Protein 2AF0 (pdb70)

Solvent-accessible surface area: 8788 Å² total; per-residue (Å²): 167,92,86,24,112,130,47,94,162,135,92,74,68,79,16,48,26,92,55,0,84,118,6,58,150,34,5,81,90,0,20,88,25,96,70,0,36,60,8,0,90,51,20,2,132,74,66,172,34,25,38,19,0,32,0,31,48,27,1,61,85,1,96,87,16,102,34,109,79,100,18,25,63,57,0,138,112,8,32,52,39,15,2,71,79,94,11,112,74,76,10,85,27,70,140,115,12,40,47,106,5,48,123,70,14,87,84,13,86,52,37,12,3,63,102,2,12,79,112,0,43,47,63,1,68,116,68,3,19,51,96,0,37,135,17,163,94,7,99,71,25,18,86,128,111,230

GO terms:
  GO:0005634 nucleus (C, IDA)
  GO:0005737 cytoplasm (C, IDA)
  GO:0005886 plasma membrane (C, IDA)
  GO:0005737 cytoplasm (C, EXP)
  GO:0005739 mitochondrion (C, EXP)
  GO:0005886 plasma membrane (C, EXP)
  GO:0005096 GTPase activator activity (F, IMP)
  GO:0005515 protein binding (F, IPI)
  GO:0001965 G-protein alpha-subunit binding (F, IPI)
  GO:0005096 GTPase activator activity (F, TAS)
  GO:0005516 calmodulin binding (F, TAS)
  GO:0008277 regulation of G protein-coupled receptor signaling pathway (P, TAS)
  GO:0003924 GTPase activity (F, TAS)
  GO:0005886 plasma membrane (C, TAS)
  GO:0007186 G protein-coupled receptor signaling pathway (P, TAS)
  GO:0005829 cytosol (C, IDA)

Structure (mmCIF, N/CA/C/O backbone):
data_2AF0
#
_entry.id   2AF0
#
_cell.length_a   43.754
_cell.length_b   43.754
_cell.length_c   158.451
_cell.angle_alpha   90.00
_cell.angle_beta   90.00
_cell.angle_gamma   90.00
#
_symmetry.space_group_name_H-M   'P 43 21 2'
#
loop_
_entity.id
_entity.type
_entity.pdbx_description
1 polymer 'Regulator of G-protein signaling 2'
2 water water
#
loop_
_atom_site.group_PDB
_atom_site.id
_atom_site.type_symbol
_atom_site.label_atom_id
_atom_site.label_alt_id
_atom_site.label_comp_id
_atom_site.label_asym_id
_atom_site.label_entity_id
_atom_site.label_seq_id
_atom_site.pdbx_PDB_ins_code
_atom_site.Cartn_x
_atom_site.Cartn_y
_atom_site.Cartn_z
_atom_site.occupancy
_atom_site.B_iso_or_equiv
_atom_site.auth_seq_id
_atom_site.auth_comp_id
_atom_site.auth_asym_id
_atom_site.auth_atom_id
_atom_site.pdbx_PDB_model_num
ATOM 1 N N . ALA A 1 1 ? 14.700 10.483 14.289 1.00 74.75 58 ALA A N 1
ATOM 2 C CA . ALA A 1 1 ? 14.088 10.434 12.930 1.00 74.79 58 ALA A CA 1
ATOM 3 C C . ALA A 1 1 ? 12.718 11.145 12.901 1.00 74.64 58 ALA A C 1
ATOM 4 O O . ALA A 1 1 ? 12.403 11.922 13.807 1.00 74.75 58 ALA A O 1
ATOM 6 N N . ASP A 1 2 ? 11.920 10.883 11.861 1.00 74.27 59 ASP A N 1
ATOM 7 C CA . ASP A 1 2 ? 10.649 11.577 11.616 1.00 73.75 59 ASP A CA 1
ATOM 8 C C . ASP A 1 2 ? 9.471 10.662 11.978 1.00 72.99 59 ASP A C 1
ATOM 9 O O . ASP A 1 2 ? 9.382 9.539 11.486 1.00 72.76 59 ASP A O 1
ATOM 14 N N . LEU A 1 3 ? 8.598 11.134 12.869 1.00 72.15 60 LEU A N 1
ATOM 15 C CA . LEU A 1 3 ? 7.272 10.529 13.088 1.00 71.40 60 LEU A CA 1
ATOM 16 C C . LEU A 1 3 ? 6.167 11.430 12.508 1.00 70.59 60 LEU A C 1
ATOM 17 O O . LEU A 1 3 ? 5.068 11.529 13.075 1.00 70.82 60 LEU A O 1
ATOM 19 N N . GLY A 1 4 ? 6.472 12.092 11.387 1.00 69.34 61 GLY A N 1
ATOM 20 C CA . GLY A 1 4 ? 5.526 12.976 10.702 1.00 68.15 61 GLY A CA 1
ATOM 21 C C . GLY A 1 4 ? 4.540 12.158 9.888 1.00 66.90 61 GLY A C 1
ATOM 22 O O . GLY A 1 4 ? 4.846 11.035 9.479 1.00 66.72 61 GLY A O 1
ATOM 23 N N . THR A 1 5 ? 3.360 12.719 9.639 1.00 65.29 62 THR A N 1
ATOM 24 C CA . THR A 1 5 ? 2.281 11.949 9.033 1.00 63.97 62 THR A CA 1
ATOM 25 C C . THR A 1 5 ? 2.692 11.392 7.676 1.00 63.37 62 THR A C 1
ATOM 26 O O . THR A 1 5 ? 2.458 10.217 7.389 1.00 62.73 62 THR A O 1
ATOM 30 N N . GLU A 1 6 ? 3.338 12.235 6.872 1.00 62.89 63 GLU A N 1
ATOM 31 C CA . GLU A 1 6 ? 3.768 11.876 5.517 1.00 62.64 63 GLU A CA 1
ATOM 32 C C . GLU A 1 6 ? 4.685 10.651 5.548 1.00 61.99 63 GLU A C 1
ATOM 33 O O . GLU A 1 6 ? 4.433 9.656 4.873 1.00 61.42 63 GLU A O 1
ATOM 39 N N . ASN A 1 7 ? 5.738 10.738 6.356 1.00 61.61 64 ASN A N 1
ATOM 40 C CA . ASN A 1 7 ? 6.729 9.670 6.491 1.00 61.23 64 ASN A CA 1
ATOM 41 C C . ASN A 1 7 ? 6.132 8.391 7.035 1.00 60.69 64 ASN A C 1
ATOM 42 O O . ASN A 1 7 ? 6.448 7.319 6.550 1.00 60.46 64 ASN A O 1
ATOM 47 N N . LEU A 1 8 ? 5.276 8.491 8.047 1.00 60.37 65 LEU A N 1
ATOM 48 C CA . LEU A 1 8 ? 4.627 7.288 8.582 1.00 60.30 65 LEU A CA 1
ATOM 49 C C . LEU A 1 8 ? 3.785 6.589 7.515 1.00 59.73 65 LEU A C 1
ATOM 50 O O . LEU A 1 8 ? 3.889 5.382 7.346 1.00 59.24 65 LEU A O 1
ATOM 55 N N . TYR A 1 9 ?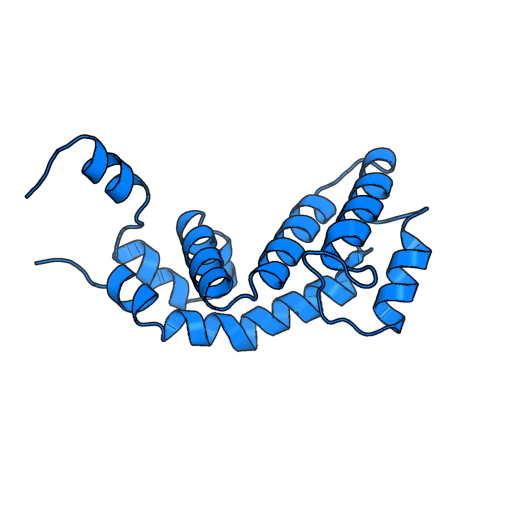 2.971 7.354 6.791 1.00 59.20 66 TYR A N 1
ATOM 56 C CA . TYR A 1 9 ? 2.220 6.809 5.663 1.00 59.27 66 TYR A CA 1
ATOM 57 C C . TYR A 1 9 ? 3.141 5.967 4.745 1.00 58.91 66 TYR A C 1
ATOM 58 O O . TYR A 1 9 ? 2.871 4.785 4.477 1.00 58.52 66 TYR A O 1
ATOM 67 N N . PHE A 1 10 ? 4.235 6.572 4.298 1.00 58.52 67 PHE A N 1
ATOM 68 C CA . PHE A 1 10 ? 5.179 5.886 3.418 1.00 58.69 67 PHE A CA 1
ATOM 69 C C . PHE A 1 10 ? 5.810 4.636 4.055 1.00 58.70 67 PHE A C 1
ATOM 70 O O . PHE A 1 10 ? 5.945 3.609 3.384 1.00 58.77 67 PHE A O 1
ATOM 78 N N . GLN A 1 11 ? 6.131 4.701 5.347 1.00 58.72 68 GLN A N 1
ATOM 79 C CA . GLN A 1 11 ? 6.658 3.545 6.080 1.00 58.80 68 GLN A CA 1
ATOM 80 C C . GLN A 1 11 ? 5.644 2.414 6.228 1.00 58.79 68 GLN A C 1
ATOM 81 O O . GLN A 1 11 ? 6.022 1.224 6.315 1.00 59.46 68 GLN A O 1
ATOM 87 N N . SER A 1 12 ? 4.365 2.786 6.257 1.00 58.19 69 SER A N 1
ATOM 88 C CA . SER A 1 12 ? 3.273 1.837 6.438 1.00 57.84 69 SER A CA 1
ATOM 89 C C . SER A 1 12 ? 3.096 0.954 5.222 1.00 57.88 69 SER A C 1
ATOM 90 O O . SER A 1 12 ? 2.476 -0.117 5.315 1.00 58.34 69 SER A O 1
ATOM 93 N N . MET A 1 13 ? 3.587 1.420 4.078 1.00 57.86 70 MET A N 1
ATOM 94 C CA . MET A 1 13 ? 3.499 0.656 2.838 1.00 57.89 70 MET A CA 1
ATOM 95 C C . MET A 1 13 ? 4.814 -0.050 2.490 1.00 57.80 70 MET A C 1
ATOM 96 O O . MET A 1 13 ? 4.879 -0.771 1.500 1.00 57.95 70 MET A O 1
ATOM 98 N N . LYS A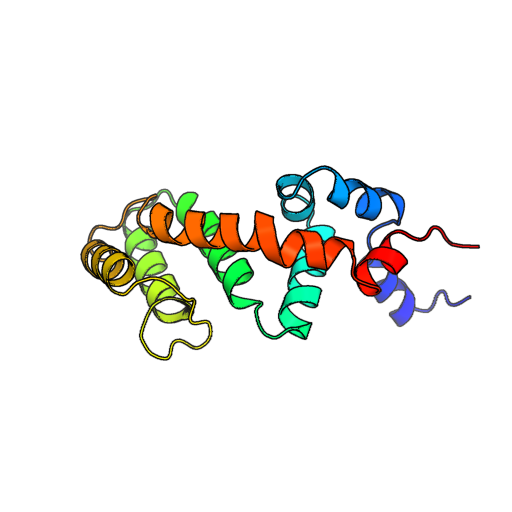 1 14 ? 5.851 0.137 3.300 1.00 57.48 71 LYS A N 1
ATOM 99 C CA . LYS A 1 14 ? 7.054 -0.660 3.136 1.00 57.33 71 LYS A CA 1
ATOM 100 C C . LYS A 1 14 ? 6.869 -1.996 3.859 1.00 56.64 71 LYS A C 1
ATOM 101 O O . LYS A 1 14 ? 6.365 -2.038 4.976 1.00 56.89 71 LYS A O 1
ATOM 105 N N . PRO A 1 15 ? 7.316 -3.095 3.234 1.00 55.88 72 PRO A N 1
ATOM 106 C CA . PRO A 1 15 ? 7.357 -4.369 3.945 1.00 54.84 72 PRO A CA 1
ATOM 107 C C . PRO A 1 15 ? 8.433 -4.276 5.005 1.00 54.06 72 PRO A C 1
ATOM 108 O O . PRO A 1 15 ? 9.256 -3.364 4.957 1.00 53.31 72 PRO A O 1
ATOM 112 N N . SER A 1 16 ? 8.425 -5.185 5.970 1.00 53.35 73 SER A N 1
ATOM 113 C CA . SER A 1 16 ? 9.588 -5.335 6.837 1.00 53.16 73 SER A CA 1
ATOM 114 C C . SER A 1 16 ? 10.739 -5.969 6.027 1.00 51.93 73 SER A C 1
ATOM 115 O O . SER A 1 16 ? 10.499 -6.681 5.073 1.00 51.05 73 SER A O 1
ATOM 118 N N . PRO A 1 17 ? 11.995 -5.687 6.391 1.00 51.43 74 PRO A N 1
ATOM 119 C CA . PRO A 1 17 ? 13.123 -6.421 5.802 1.00 51.19 74 PRO A CA 1
ATOM 120 C C . PRO A 1 17 ? 12.927 -7.931 5.796 1.00 50.92 74 PRO A C 1
ATOM 121 O O . PRO A 1 17 ? 13.227 -8.607 4.810 1.00 50.90 74 PRO A O 1
ATOM 125 N N . GLU A 1 18 ? 12.404 -8.426 6.912 1.00 50.88 75 GLU A N 1
ATOM 126 C CA . GLU A 1 18 ? 12.169 -9.853 7.149 1.00 50.45 75 GLU A CA 1
ATOM 127 C C . GLU A 1 18 ? 11.294 -10.458 6.089 1.00 50.38 75 GLU A C 1
ATOM 128 O O . GLU A 1 18 ? 11.668 -11.439 5.468 1.00 50.42 75 GLU A O 1
ATOM 134 N N . GLU A 1 19 ? 10.146 -9.832 5.838 1.00 50.62 76 GLU A N 1
ATOM 135 C CA . GLU A 1 19 ? 9.216 -10.352 4.844 1.00 50.31 76 GLU A CA 1
ATOM 136 C C . GLU A 1 19 ? 9.724 -10.229 3.410 1.00 49.84 76 GLU A C 1
ATOM 137 O O . GLU A 1 19 ? 9.613 -11.176 2.650 1.00 48.91 76 GLU A O 1
ATOM 143 N N . ALA A 1 20 ? 10.336 -9.096 3.059 1.00 50.21 77 ALA A N 1
ATOM 144 C CA . ALA A 1 20 ? 11.009 -8.966 1.758 1.00 50.48 77 ALA A CA 1
ATOM 145 C C . ALA A 1 20 ? 12.031 -10.078 1.499 1.00 51.45 77 ALA A C 1
ATOM 146 O O . ALA A 1 20 ? 12.029 -10.660 0.415 1.00 52.36 77 ALA A O 1
ATOM 148 N N . GLN A 1 21 ? 12.896 -10.389 2.472 1.00 51.71 78 GLN A N 1
ATOM 149 C CA . GLN A 1 21 ? 13.863 -11.509 2.293 1.00 51.93 78 GLN A CA 1
ATOM 150 C C . GLN A 1 21 ? 13.190 -12.819 1.832 1.00 52.10 78 GLN A C 1
ATOM 151 O O . GLN A 1 21 ? 13.720 -13.519 0.975 1.00 52.30 78 GLN A O 1
ATOM 157 N N . LEU A 1 22 ? 12.005 -13.111 2.350 1.00 51.83 79 LEU A N 1
ATOM 158 C CA . LEU A 1 22 ? 11.302 -14.351 2.016 1.00 51.95 79 LEU A CA 1
ATOM 159 C C . LEU A 1 22 ? 10.872 -14.489 0.528 1.00 52.30 79 LEU A C 1
ATOM 160 O O . LEU A 1 22 ? 10.598 -15.597 0.038 1.00 51.81 79 LEU A O 1
ATOM 165 N N . TRP A 1 23 ? 10.822 -13.365 -0.188 1.00 52.62 80 TRP A N 1
ATOM 166 C CA . TRP A 1 23 ? 10.404 -13.350 -1.582 1.00 52.38 80 TRP A CA 1
ATOM 167 C C . TRP A 1 23 ? 11.406 -14.045 -2.509 1.00 53.13 80 TRP A C 1
ATOM 168 O O . TRP A 1 23 ? 11.100 -14.314 -3.671 1.00 52.90 80 TRP A O 1
ATOM 179 N N . SER A 1 24 ? 12.603 -14.309 -1.990 1.00 54.47 81 SER A N 1
ATOM 180 C CA . SER A 1 24 ? 13.657 -15.050 -2.698 1.00 55.73 81 SER A CA 1
ATOM 181 C C . SER A 1 24 ? 13.404 -16.570 -2.757 1.00 56.48 81 SER A C 1
ATOM 182 O O . SER A 1 24 ? 13.837 -17.236 -3.695 1.00 56.83 81 SER A O 1
ATOM 185 N N . GLU A 1 25 ? 12.706 -17.102 -1.759 1.00 57.22 82 GLU A N 1
ATOM 186 C CA . GLU A 1 25 ? 12.322 -18.519 -1.732 1.00 58.18 82 GLU A CA 1
ATOM 187 C C . GLU A 1 25 ? 11.639 -19.032 -3.012 1.00 58.28 82 GLU A C 1
ATOM 188 O O . GLU A 1 25 ? 12.082 -20.025 -3.586 1.00 59.08 82 GLU A O 1
ATOM 194 N N . ALA A 1 26 ? 10.558 -18.377 -3.430 1.00 57.76 83 ALA A N 1
ATOM 195 C CA . ALA A 1 26 ? 9.804 -18.781 -4.621 1.00 57.72 83 ALA A CA 1
ATOM 196 C C . ALA A 1 26 ? 9.021 -17.610 -5.187 1.00 57.37 83 ALA A C 1
ATOM 197 O O . ALA A 1 26 ? 8.573 -16.752 -4.447 1.00 57.22 83 ALA A O 1
ATOM 199 N N . PHE A 1 27 ? 8.865 -17.607 -6.507 1.00 57.28 84 PHE A N 1
ATOM 200 C CA . PHE A 1 27 ? 8.111 -16.590 -7.239 1.00 57.12 84 PHE A CA 1
ATOM 201 C C . PHE A 1 27 ? 6.682 -16.489 -6.678 1.00 57.42 84 PHE A C 1
ATOM 202 O O . PHE A 1 27 ? 6.180 -15.387 -6.427 1.00 57.00 84 PHE A O 1
ATOM 210 N N . ASP A 1 28 ? 6.053 -17.646 -6.442 1.00 57.84 85 ASP A N 1
ATOM 211 C CA . ASP A 1 28 ? 4.678 -17.708 -5.934 1.00 58.19 85 ASP A CA 1
ATOM 212 C C . ASP A 1 28 ? 4.560 -16.931 -4.636 1.00 57.71 85 ASP A C 1
ATOM 213 O O . ASP A 1 28 ? 3.512 -16.384 -4.349 1.00 57.32 85 ASP A O 1
ATOM 218 N N . GLU A 1 29 ? 5.645 -16.901 -3.864 1.00 57.80 86 GLU A N 1
ATOM 219 C CA . GLU A 1 29 ? 5.672 -16.238 -2.554 1.00 58.27 86 GLU A CA 1
ATOM 220 C C . GLU A 1 29 ? 5.741 -14.729 -2.673 1.00 57.49 86 GLU A C 1
ATOM 221 O O . GLU A 1 29 ? 5.078 -14.032 -1.924 1.00 57.70 86 GLU A O 1
ATOM 227 N N . LEU A 1 30 ? 6.560 -14.238 -3.598 1.00 57.42 87 LEU A N 1
ATOM 228 C CA . LEU A 1 30 ? 6.564 -12.831 -3.988 1.00 57.14 87 LEU A CA 1
ATOM 229 C C . LEU A 1 30 ? 5.156 -12.375 -4.379 1.00 57.07 87 LEU A C 1
ATOM 230 O O . LEU A 1 30 ? 4.661 -11.370 -3.899 1.00 56.64 87 LEU A O 1
ATOM 235 N N . LEU A 1 31 ? 4.520 -13.160 -5.242 1.00 57.97 88 LEU A N 1
ATOM 236 C CA . LEU A 1 31 ? 3.165 -12.874 -5.784 1.00 58.25 88 LEU A CA 1
ATOM 237 C C . LEU A 1 31 ? 2.033 -12.977 -4.774 1.00 57.57 88 LEU A C 1
ATOM 238 O O . LEU A 1 31 ? 1.051 -12.261 -4.897 1.00 58.27 88 LEU A O 1
ATOM 243 N N . ALA A 1 32 ? 2.142 -13.890 -3.812 1.00 56.64 89 ALA A N 1
ATOM 244 C CA . ALA A 1 32 ? 1.104 -14.046 -2.795 1.00 56.04 89 ALA A CA 1
ATOM 245 C C . ALA A 1 32 ? 1.114 -12.927 -1.744 1.00 55.77 89 ALA A C 1
ATOM 246 O O . ALA A 1 32 ? 0.181 -12.815 -0.971 1.00 55.26 89 ALA A O 1
ATOM 248 N N . SER A 1 33 ? 2.185 -12.128 -1.713 1.00 55.77 90 SER A N 1
ATOM 249 C CA . SER A 1 33 ? 2.343 -11.006 -0.780 1.00 55.84 90 SER A CA 1
ATOM 250 C C . SER A 1 33 ? 1.912 -9.735 -1.458 1.00 56.15 90 SER A C 1
ATOM 251 O O . SER A 1 33 ? 2.320 -9.471 -2.574 1.00 56.50 90 SER A O 1
ATOM 254 N N . LYS A 1 34 ? 1.123 -8.932 -0.768 1.00 56.38 91 LYS A N 1
ATOM 255 C CA . LYS A 1 34 ? 0.658 -7.688 -1.337 1.00 57.01 91 LYS A CA 1
ATOM 256 C C . LYS A 1 34 ? 1.826 -6.720 -1.566 1.00 56.83 91 LYS A C 1
ATOM 257 O O . LYS A 1 34 ? 1.898 -6.047 -2.600 1.00 56.38 91 LYS A O 1
ATOM 260 N N . TYR A 1 35 ? 2.731 -6.670 -0.600 1.00 57.13 92 TYR A N 1
ATOM 261 C CA . TYR A 1 35 ? 3.930 -5.831 -0.686 1.00 57.30 92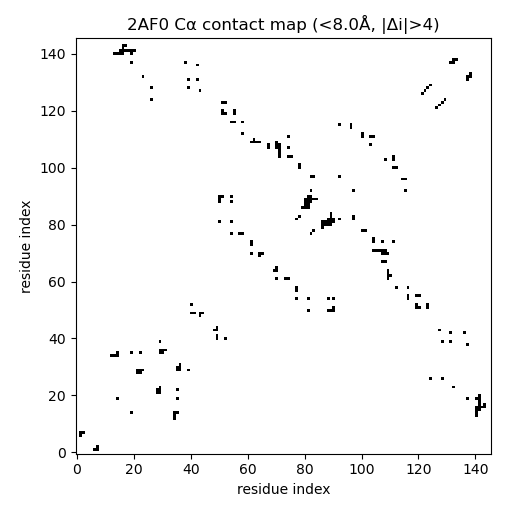 TYR A CA 1
ATOM 262 C C . TYR A 1 35 ? 4.879 -6.292 -1.781 1.00 56.47 92 TYR A C 1
ATOM 263 O O . TYR A 1 35 ? 5.365 -5.471 -2.556 1.00 55.87 92 TYR A O 1
ATOM 272 N N . GLY A 1 36 ? 5.120 -7.603 -1.833 1.00 56.34 93 GLY A N 1
ATOM 273 C CA . GLY A 1 36 ? 5.936 -8.243 -2.873 1.00 55.68 93 GLY A CA 1
ATOM 274 C C . GLY A 1 36 ? 5.409 -8.022 -4.275 1.00 55.74 93 GLY A C 1
ATOM 275 O O . GLY A 1 36 ? 6.186 -7.847 -5.232 1.00 55.66 93 GLY A O 1
ATOM 276 N N . LEU A 1 37 ? 4.081 -8.044 -4.399 1.00 55.26 94 LEU A N 1
ATOM 277 C CA . LEU A 1 37 ? 3.421 -7.747 -5.662 1.00 54.77 94 LEU A CA 1
ATOM 278 C C . LEU A 1 37 ? 3.611 -6.288 -6.074 1.00 53.71 94 LEU A C 1
ATOM 279 O O . LEU A 1 37 ? 3.936 -6.012 -7.225 1.00 53.19 94 LEU A O 1
ATOM 284 N N . ALA A 1 38 ? 3.368 -5.364 -5.140 1.00 52.50 95 ALA A N 1
ATOM 285 C CA . ALA A 1 38 ? 3.579 -3.943 -5.389 1.00 51.68 95 ALA A CA 1
ATOM 286 C C . ALA A 1 38 ? 5.051 -3.625 -5.727 1.00 51.55 95 ALA A C 1
ATOM 287 O O . ALA A 1 38 ? 5.320 -2.831 -6.610 1.00 51.95 95 ALA A O 1
ATOM 289 N N . ALA A 1 39 ? 5.984 -4.265 -5.023 1.00 51.23 96 ALA A N 1
ATOM 290 C CA . ALA A 1 39 ? 7.428 -4.122 -5.267 1.00 51.50 96 ALA A CA 1
ATOM 291 C C . ALA A 1 39 ? 7.821 -4.569 -6.672 1.00 51.55 96 ALA A C 1
ATOM 292 O O . ALA A 1 39 ? 8.464 -3.841 -7.404 1.00 52.18 96 ALA A O 1
ATOM 294 N N . PHE A 1 40 ? 7.394 -5.769 -7.030 1.00 51.97 97 PHE A N 1
ATOM 295 C CA . PHE A 1 40 ? 7.598 -6.364 -8.350 1.00 52.05 97 PHE A CA 1
ATOM 296 C C . PHE A 1 40 ? 6.994 -5.506 -9.446 1.00 51.58 97 PHE A C 1
ATOM 297 O O . PHE A 1 40 ? 7.657 -5.175 -10.399 1.00 52.62 97 PHE A O 1
ATOM 305 N N . ARG A 1 41 ? 5.752 -5.091 -9.291 1.00 51.13 98 ARG A N 1
ATOM 306 C CA . ARG A 1 41 ? 5.171 -4.190 -10.269 1.00 50.81 98 ARG A CA 1
ATOM 307 C C . ARG A 1 41 ? 5.941 -2.887 -10.489 1.00 49.73 98 ARG A C 1
ATOM 308 O O . ARG A 1 41 ? 5.933 -2.368 -11.592 1.00 49.04 98 ARG A O 1
ATOM 316 N N . ALA A 1 42 ? 6.530 -2.333 -9.433 1.00 49.90 99 ALA A N 1
ATOM 317 C CA . ALA A 1 42 ? 7.246 -1.061 -9.516 1.00 50.72 99 ALA A CA 1
ATOM 318 C C . ALA A 1 42 ? 8.582 -1.240 -10.206 1.00 50.72 99 ALA A C 1
ATOM 319 O O . ALA A 1 42 ? 8.976 -0.409 -10.989 1.00 50.24 99 ALA A O 1
ATOM 321 N N . PHE A 1 43 ? 9.258 -2.348 -9.904 1.00 51.37 100 PHE A N 1
ATOM 322 C CA . PHE A 1 43 ? 10.474 -2.755 -10.619 1.00 51.21 100 PHE A CA 1
ATOM 323 C C . PHE A 1 43 ? 10.201 -2.853 -12.102 1.00 51.72 100 PHE A C 1
ATOM 324 O O . PHE A 1 43 ? 10.905 -2.244 -12.897 1.00 51.81 100 PHE A O 1
ATOM 332 N N . LEU A 1 44 ? 9.140 -3.591 -12.458 1.00 52.08 101 LEU A N 1
ATOM 333 C CA . LEU A 1 44 ? 8.764 -3.798 -13.851 1.00 52.15 101 LEU A CA 1
ATOM 334 C C . LEU A 1 44 ? 8.304 -2.520 -14.547 1.00 51.92 101 LEU A C 1
ATOM 335 O O . LEU A 1 44 ? 8.562 -2.325 -15.718 1.00 51.80 101 LEU A O 1
ATOM 340 N N . LYS A 1 45 ? 7.592 -1.667 -13.834 1.00 52.33 102 LYS A N 1
ATOM 341 C CA . LYS A 1 45 ? 7.161 -0.383 -14.398 1.00 52.90 102 LYS A CA 1
ATOM 342 C C . LYS A 1 45 ? 8.373 0.510 -14.663 1.00 53.48 102 LYS A C 1
ATOM 343 O O . LYS A 1 45 ? 8.378 1.262 -15.637 1.00 53.44 102 LYS A O 1
ATOM 349 N N . SER A 1 46 ? 9.392 0.428 -13.799 1.00 54.73 103 SER A N 1
ATOM 350 C CA . SER A 1 46 ? 10.632 1.224 -13.984 1.00 56.26 103 SER A CA 1
ATOM 351 C C . SER A 1 46 ? 11.362 0.767 -15.216 1.00 56.87 103 SER A C 1
ATOM 352 O O . SER A 1 46 ? 12.086 1.528 -15.790 1.00 58.15 103 SER A O 1
ATOM 355 N N . GLU A 1 47 ? 11.129 -0.472 -15.635 1.00 58.53 104 GLU A N 1
ATOM 356 C CA . GLU A 1 47 ? 11.698 -1.016 -16.858 1.00 59.29 104 GLU A CA 1
ATOM 357 C C . GLU A 1 47 ? 10.686 -1.121 -17.985 1.00 59.55 104 GLU A C 1
ATOM 358 O O . GLU A 1 47 ? 10.931 -1.817 -18.975 1.00 59.33 104 GLU A O 1
ATOM 364 N N . PHE A 1 48 ? 9.555 -0.434 -17.837 1.00 59.86 105 PHE A N 1
ATOM 365 C CA . PHE A 1 48 ? 8.560 -0.358 -18.886 1.00 60.38 105 PHE A CA 1
ATOM 366 C C . PHE A 1 48 ? 8.154 -1.729 -19.408 1.00 60.87 105 PHE A C 1
ATOM 367 O O . PHE A 1 48 ? 8.016 -1.909 -20.623 1.00 61.26 105 PHE A O 1
ATOM 375 N N . CYS A 1 49 ? 7.953 -2.691 -18.513 1.00 61.31 106 CYS A N 1
ATOM 376 C CA . CYS A 1 49 ? 7.377 -3.986 -18.931 1.00 62.25 106 CYS A CA 1
ATOM 377 C C . CYS A 1 49 ? 6.414 -4.565 -17.885 1.00 61.77 106 CYS A C 1
ATOM 378 O O . CYS A 1 49 ? 6.336 -5.786 -17.674 1.00 62.29 106 CYS A O 1
ATOM 381 N N . GLU A 1 50 ? 5.650 -3.659 -17.278 1.00 61.17 107 GLU A N 1
ATOM 382 C CA . GLU A 1 50 ? 4.648 -3.974 -16.262 1.00 60.88 107 GLU A CA 1
ATOM 383 C C . GLU A 1 50 ? 3.425 -4.733 -16.842 1.00 60.99 107 GLU A C 1
ATOM 384 O O . GLU A 1 50 ? 2.607 -5.279 -16.114 1.00 60.89 107 GLU A O 1
ATOM 395 N N . GLU A 1 51 ? 3.279 -4.720 -18.158 1.00 61.15 108 GLU A N 1
ATOM 396 C CA . GLU A 1 51 ? 2.107 -5.298 -18.814 1.00 60.78 108 GLU A CA 1
ATOM 397 C C . GLU A 1 51 ? 1.969 -6.803 -18.607 1.00 59.63 108 GLU A C 1
ATOM 398 O O . GLU A 1 51 ? 0.857 -7.315 -18.494 1.00 58.55 108 GLU A O 1
ATOM 404 N N . ASN A 1 52 ? 3.101 -7.502 -18.532 1.00 58.70 109 ASN A N 1
ATOM 405 C CA . ASN A 1 52 ? 3.104 -8.944 -18.247 1.00 57.87 109 ASN A CA 1
ATOM 406 C C . ASN A 1 52 ? 2.501 -9.284 -16.901 1.00 56.84 109 ASN A C 1
ATOM 407 O O . ASN A 1 52 ? 1.695 -10.214 -16.791 1.00 54.90 109 ASN A O 1
ATOM 412 N N . ILE A 1 53 ? 2.919 -8.546 -15.870 1.00 56.13 110 ILE A N 1
ATOM 413 C CA . ILE A 1 53 ? 2.372 -8.778 -14.530 1.00 56.43 110 ILE A CA 1
ATOM 414 C C . ILE A 1 53 ? 0.907 -8.303 -14.450 1.00 55.43 110 ILE A C 1
ATOM 415 O O . ILE A 1 53 ? 0.091 -9.006 -13.895 1.00 55.45 110 ILE A O 1
ATOM 420 N N . GLU A 1 54 ? 0.575 -7.159 -15.043 1.00 54.83 111 GLU A N 1
ATOM 421 C CA . GLU A 1 54 ? -0.832 -6.711 -15.128 1.00 55.10 111 GLU A CA 1
ATOM 422 C C . GLU A 1 54 ? -1.701 -7.706 -15.905 1.00 53.83 111 GLU A C 1
ATOM 423 O O . GLU A 1 54 ? -2.820 -7.953 -15.541 1.00 53.26 111 GLU A O 1
ATOM 429 N N . PHE A 1 55 ? -1.158 -8.246 -16.989 1.00 53.93 112 PHE A N 1
ATOM 430 C CA . PHE A 1 55 ? -1.810 -9.307 -17.739 1.00 53.52 112 PHE A CA 1
ATOM 431 C C . PHE A 1 55 ? -2.110 -10.496 -16.842 1.00 53.54 112 PHE A C 1
ATOM 432 O O . PHE A 1 55 ? -3.250 -10.991 -16.787 1.00 53.77 112 PHE A O 1
ATOM 440 N N . TRP A 1 56 ? -1.087 -10.912 -16.107 1.00 53.70 113 TRP A N 1
ATOM 441 C CA . TRP A 1 56 ? -1.142 -12.093 -15.311 1.00 53.94 113 TRP A CA 1
ATOM 442 C C . TRP A 1 56 ? -2.212 -11.930 -14.225 1.00 54.68 113 TRP A C 1
ATOM 443 O O . TRP A 1 56 ? -3.016 -12.851 -13.972 1.00 54.44 113 TRP A O 1
ATOM 454 N N . LEU A 1 57 ? -2.241 -10.751 -13.606 1.00 54.70 114 LEU A N 1
ATOM 455 C CA . LEU A 1 57 ? -3.235 -10.476 -12.565 1.00 54.56 114 LEU A CA 1
ATOM 456 C C . LEU A 1 57 ? -4.671 -10.480 -13.069 1.00 54.21 114 LEU A C 1
ATOM 457 O O . LEU A 1 57 ? -5.592 -10.912 -12.369 1.00 54.16 114 LEU A O 1
ATOM 462 N N . ALA A 1 58 ? -4.874 -9.961 -14.269 1.00 54.07 115 ALA A N 1
ATOM 463 C CA . ALA A 1 58 ? -6.220 -9.953 -14.853 1.00 53.78 115 ALA A CA 1
ATOM 464 C C . ALA A 1 58 ? -6.687 -11.379 -15.187 1.00 53.58 115 ALA A C 1
ATOM 465 O O . ALA A 1 58 ? -7.841 -11.708 -14.968 1.00 53.14 115 ALA A O 1
ATOM 467 N N . CYS A 1 59 ? -5.788 -12.230 -15.701 1.00 54.32 116 CYS A N 1
ATOM 468 C CA . CYS A 1 59 ? -6.079 -13.693 -15.875 1.00 54.85 116 CYS A CA 1
ATOM 469 C C . CYS A 1 59 ? -6.395 -14.460 -14.565 1.00 55.12 116 CYS A C 1
ATOM 470 O O . CYS A 1 59 ? -7.225 -15.370 -14.535 1.00 55.24 116 CYS A O 1
ATOM 473 N N . GLU A 1 60 ? -5.693 -14.125 -13.489 1.00 55.84 117 GLU A N 1
ATOM 474 C CA . GLU A 1 60 ? -6.051 -14.630 -12.165 1.00 56.02 117 GLU A CA 1
ATOM 475 C C . GLU A 1 60 ? -7.471 -14.189 -11.778 1.00 55.96 117 GLU A C 1
ATOM 476 O O . GLU A 1 60 ? -8.264 -15.014 -11.306 1.00 55.87 117 GLU A O 1
ATOM 482 N N . ASP A 1 61 ? -7.805 -12.908 -11.970 1.00 55.52 118 ASP A N 1
ATOM 483 C CA . ASP A 1 61 ? -9.178 -12.452 -11.650 1.00 55.67 118 ASP A CA 1
ATOM 484 C C . ASP A 1 61 ? -10.182 -13.193 -12.561 1.00 55.28 118 ASP A C 1
ATOM 485 O O . ASP A 1 61 ? -11.272 -13.576 -12.146 1.00 54.67 118 ASP A O 1
ATOM 490 N N . PHE A 1 62 ? -9.778 -13.393 -13.813 1.00 55.83 119 PHE A N 1
ATOM 491 C CA . PHE A 1 62 ? -10.611 -14.055 -14.814 1.00 55.65 119 PHE A CA 1
ATOM 492 C C . PHE A 1 62 ? -10.887 -15.538 -14.472 1.00 56.00 119 PHE A C 1
ATOM 493 O O . PHE A 1 62 ? -12.018 -16.040 -14.620 1.00 55.60 119 PHE A O 1
ATOM 501 N N . LYS A 1 63 ? -9.838 -16.235 -14.034 1.00 56.24 120 LYS A N 1
ATOM 502 C CA . LYS A 1 63 ? -9.939 -17.651 -13.641 1.00 56.38 120 LYS A CA 1
ATOM 503 C C . LYS A 1 63 ? -10.954 -17.879 -12.531 1.00 55.92 120 LYS A C 1
ATOM 504 O O . LYS A 1 63 ? -11.547 -18.937 -12.446 1.00 55.16 120 LYS A O 1
ATOM 510 N N . LYS A 1 64 ? -11.106 -16.883 -11.662 1.00 55.95 121 LYS A N 1
ATOM 511 C CA . LYS A 1 64 ? -11.955 -16.985 -10.476 1.00 55.63 121 LYS A CA 1
ATOM 512 C C . LYS A 1 64 ? -13.398 -16.664 -10.801 1.00 55.39 121 LYS A C 1
ATOM 513 O O . LYS A 1 64 ? -14.235 -16.664 -9.921 1.00 55.54 121 LYS A O 1
ATOM 515 N N . THR A 1 65 ? -13.688 -16.373 -12.061 1.00 55.35 122 THR A N 1
ATOM 516 C CA . THR A 1 65 ? -15.025 -15.978 -12.484 1.00 55.36 122 THR A CA 1
ATOM 517 C C . THR A 1 65 ? -15.957 -17.197 -12.680 1.00 55.36 122 THR A C 1
ATOM 518 O O . THR A 1 65 ? -15.623 -18.150 -13.383 1.00 54.56 122 THR A O 1
ATOM 522 N N . LYS A 1 66 ? -17.122 -17.135 -12.038 1.00 55.62 123 LYS A N 1
ATOM 523 C CA . LYS A 1 66 ? -18.069 -18.244 -11.998 1.00 56.16 123 LYS A CA 1
ATOM 524 C C . LYS A 1 66 ? -19.309 -18.006 -12.874 1.00 56.48 123 LYS A C 1
ATOM 525 O O . LYS A 1 66 ? -20.170 -18.893 -12.993 1.00 56.95 123 LYS A O 1
ATOM 527 N N . SER A 1 67 ? -19.405 -16.826 -13.490 1.00 56.75 124 SER A N 1
ATOM 528 C CA . SER A 1 67 ? -20.537 -16.495 -14.354 1.00 57.00 124 SER A CA 1
ATOM 529 C C . SER A 1 67 ? -20.140 -16.478 -15.835 1.00 57.65 124 SER A C 1
ATOM 530 O O . SER A 1 67 ? -19.193 -15.788 -16.206 1.00 57.45 124 SER A O 1
ATOM 533 N N . PRO A 1 68 ? -20.871 -17.218 -16.693 1.00 58.27 125 PRO A N 1
ATOM 534 C CA . PRO A 1 68 ? -20.577 -17.169 -18.139 1.00 58.83 125 PRO A CA 1
ATOM 535 C C . PRO A 1 68 ? -20.755 -15.783 -18.794 1.00 59.27 125 PRO A C 1
ATOM 536 O O . PRO A 1 68 ? -20.017 -15.449 -19.728 1.00 59.40 125 PRO A O 1
ATOM 540 N N . GLN A 1 69 ? -21.734 -15.008 -18.313 1.00 59.53 126 GLN A N 1
ATOM 541 C CA . GLN A 1 69 ? -21.997 -13.642 -18.796 1.00 59.43 126 GLN A CA 1
ATOM 542 C C . GLN A 1 69 ? -20.785 -12.710 -18.612 1.00 59.27 126 GLN A C 1
ATOM 543 O O . GLN A 1 69 ? -20.218 -12.213 -19.590 1.00 59.03 126 GLN A O 1
ATOM 545 N N . LYS A 1 70 ? -20.391 -12.483 -17.363 1.00 59.27 127 LYS A N 1
ATOM 546 C CA . LYS A 1 70 ? -19.235 -11.613 -17.078 1.00 59.84 127 LYS A CA 1
ATOM 547 C C . LYS A 1 70 ? -17.879 -12.231 -17.499 1.00 59.47 127 LYS A C 1
ATOM 548 O O . LYS A 1 70 ? -16.904 -11.506 -17.645 1.00 59.61 127 LYS A O 1
ATOM 554 N N . LEU A 1 71 ? -17.841 -13.547 -17.721 1.00 59.21 128 LEU A N 1
ATOM 555 C CA . LEU A 1 71 ? -16.652 -14.254 -18.238 1.00 59.05 128 LEU A CA 1
ATOM 556 C C . LEU A 1 71 ? -16.396 -13.945 -19.730 1.00 59.01 128 LEU A C 1
ATOM 557 O O . LEU A 1 71 ? -15.244 -13.853 -20.174 1.00 58.55 128 LEU A O 1
ATOM 562 N N . SER A 1 72 ? -17.462 -13.775 -20.508 1.00 58.87 129 SER A N 1
ATOM 563 C CA . SER A 1 72 ? -17.308 -13.352 -21.904 1.00 58.70 129 SER A CA 1
ATOM 564 C C . SER A 1 72 ? -16.837 -11.873 -21.973 1.00 58.32 129 SER A C 1
ATOM 565 O O . SER A 1 72 ? -15.939 -11.525 -22.759 1.00 58.28 129 SER A O 1
ATOM 568 N N . SER A 1 73 ? -17.418 -11.025 -21.120 1.00 57.55 130 SER A N 1
ATOM 569 C CA . SER A 1 73 ? -17.107 -9.600 -21.099 1.00 56.91 130 SER A CA 1
ATOM 570 C C . SER A 1 73 ? -15.715 -9.310 -20.545 1.00 56.68 130 SER A C 1
ATOM 571 O O . SER A 1 73 ? -15.012 -8.430 -21.061 1.00 56.07 130 SER A O 1
ATOM 574 N N . LYS A 1 74 ? -15.318 -10.035 -19.495 1.00 56.54 131 LYS A N 1
ATOM 575 C CA . LYS A 1 74 ? -13.939 -9.945 -18.980 1.00 56.44 131 LYS A CA 1
ATOM 576 C C . LYS A 1 74 ? -12.945 -10.382 -20.040 1.00 55.96 131 LYS A C 1
ATOM 577 O O . LYS A 1 74 ? -11.850 -9.837 -20.136 1.00 55.52 131 LYS A O 1
ATOM 583 N N . ALA A 1 75 ? -13.313 -11.384 -20.826 1.00 55.95 132 ALA A N 1
ATOM 584 C CA . ALA A 1 75 ? -12.425 -11.850 -21.879 1.00 56.11 132 ALA A CA 1
ATOM 585 C C . ALA A 1 75 ? -12.237 -10.784 -22.953 1.00 56.22 132 ALA A C 1
ATOM 586 O O . ALA A 1 75 ? -11.122 -10.536 -23.389 1.00 55.23 132 ALA A O 1
ATOM 588 N N . ARG A 1 76 ? -13.325 -10.145 -23.367 1.00 56.93 133 ARG A N 1
ATOM 589 C CA . ARG A 1 76 ? -13.240 -9.011 -24.309 1.00 57.53 133 ARG A CA 1
ATOM 590 C C . ARG A 1 76 ? -12.358 -7.845 -23.772 1.00 57.13 133 ARG A C 1
ATOM 591 O O . ARG A 1 76 ? -11.593 -7.249 -24.527 1.00 57.01 133 ARG A O 1
ATOM 599 N N . LYS A 1 77 ? -12.457 -7.546 -22.478 1.00 57.03 134 LYS A N 1
ATOM 600 C CA . LYS A 1 77 ? -11.693 -6.454 -21.863 1.00 57.63 134 LYS A CA 1
ATOM 601 C C . LYS A 1 77 ? -10.204 -6.797 -21.807 1.00 57.06 134 LYS A C 1
ATOM 602 O O . LYS A 1 77 ? -9.375 -6.005 -22.210 1.00 56.22 134 LYS A O 1
ATOM 608 N N . ILE A 1 78 ? -9.884 -7.991 -21.320 1.00 57.15 135 ILE A N 1
ATOM 609 C CA . ILE A 1 78 ? -8.487 -8.482 -21.287 1.00 57.12 135 ILE A CA 1
ATOM 610 C C . ILE A 1 78 ? -7.872 -8.423 -22.689 1.00 57.27 135 ILE A C 1
ATOM 611 O O . ILE A 1 78 ? -6.743 -7.973 -22.868 1.00 56.59 135 ILE A O 1
ATOM 616 N N . TYR A 1 79 ? -8.644 -8.888 -23.671 1.00 57.36 136 TYR A N 1
ATOM 617 C CA . TYR A 1 79 ? -8.272 -8.810 -25.079 1.00 57.63 136 TYR A CA 1
ATOM 618 C C . TYR A 1 79 ? -7.946 -7.374 -25.493 1.00 57.07 136 TYR A C 1
ATOM 619 O O . TYR A 1 79 ? -6.904 -7.104 -26.069 1.00 56.43 136 TYR A O 1
ATOM 628 N N . THR A 1 80 ? -8.854 -6.466 -25.190 1.00 56.62 137 THR A N 1
ATOM 629 C CA . THR A 1 80 ? -8.685 -5.078 -25.588 1.00 56.91 137 THR A CA 1
ATOM 630 C C . THR A 1 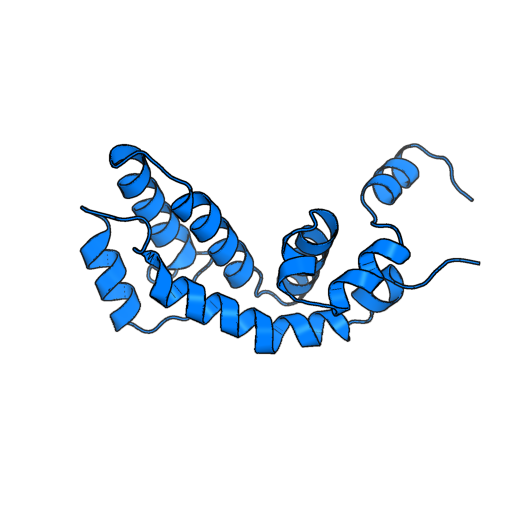80 ? -7.431 -4.477 -24.979 1.00 56.55 137 THR A C 1
ATOM 631 O O . THR A 1 80 ? -6.723 -3.730 -25.634 1.00 56.14 137 THR A O 1
ATOM 635 N N . ASP A 1 81 ? -7.180 -4.804 -23.718 1.00 56.67 138 ASP A N 1
ATOM 636 C CA . ASP A 1 81 ? -6.076 -4.201 -22.969 1.00 56.87 138 ASP A CA 1
ATOM 637 C C . ASP A 1 81 ? -4.714 -4.789 -23.290 1.00 56.27 138 ASP A C 1
ATOM 638 O O . ASP A 1 81 ? -3.742 -4.063 -23.382 1.00 57.01 138 ASP A O 1
ATOM 643 N N . PHE A 1 82 ? -4.644 -6.093 -23.450 1.00 55.90 139 PHE A N 1
ATOM 644 C CA . PHE A 1 82 ? -3.366 -6.811 -23.506 1.00 56.16 139 PHE A CA 1
ATOM 645 C C . PHE A 1 82 ? -3.048 -7.594 -24.793 1.00 56.91 139 PHE A C 1
ATOM 646 O O . PHE A 1 82 ? -1.882 -7.890 -25.072 1.00 56.88 139 PHE A O 1
ATOM 654 N N . ILE A 1 83 ? -4.072 -7.953 -25.559 1.00 57.98 140 ILE A N 1
ATOM 655 C CA . ILE A 1 83 ? -3.891 -8.894 -26.659 1.00 58.57 140 ILE A CA 1
ATOM 656 C C . ILE A 1 83 ? -3.992 -8.278 -28.067 1.00 58.84 140 ILE A C 1
ATOM 657 O O . ILE A 1 83 ? -3.174 -8.626 -28.936 1.00 58.59 140 ILE A O 1
ATOM 662 N N . GLU A 1 84 ? -4.951 -7.385 -28.311 1.00 59.34 141 GLU A N 1
ATOM 663 C CA . GLU A 1 84 ? -5.141 -6.874 -29.675 1.00 60.47 141 GLU A CA 1
ATOM 664 C C . GLU A 1 84 ? -4.009 -5.999 -30.190 1.00 60.87 141 GLU A C 1
ATOM 665 O O . GLU A 1 84 ? -3.209 -5.478 -29.415 1.00 60.98 141 GLU A O 1
ATOM 671 N N . LYS A 1 85 ? -3.929 -5.874 -31.514 1.00 61.94 142 LYS A N 1
ATOM 672 C CA . LYS A 1 85 ? -2.946 -4.995 -32.171 1.00 62.50 142 LYS A CA 1
ATOM 673 C C . LYS A 1 85 ? -2.978 -3.605 -31.567 1.00 63.08 142 LYS A C 1
ATOM 674 O O . LYS A 1 85 ? -4.047 -2.990 -31.480 1.00 63.23 142 LYS A O 1
ATOM 676 N N . GLU A 1 86 ? -1.799 -3.143 -31.139 1.00 63.79 143 GLU A N 1
ATOM 677 C CA . GLU A 1 86 ? -1.582 -1.785 -30.616 1.00 64.57 143 GLU A CA 1
ATOM 678 C C . GLU A 1 86 ? -2.285 -1.525 -29.279 1.00 65.07 143 GLU A C 1
ATOM 679 O O . GLU A 1 86 ? -2.460 -0.360 -28.875 1.00 65.41 143 GLU A O 1
ATOM 681 N N . ALA A 1 87 ? -2.628 -2.605 -28.569 1.00 65.26 144 ALA A N 1
ATOM 682 C CA . ALA A 1 87 ? -3.189 -2.499 -27.225 1.00 65.27 144 ALA A CA 1
ATOM 683 C C . ALA A 1 87 ? -2.241 -1.706 -26.333 1.00 65.64 144 ALA A C 1
ATOM 684 O O . ALA A 1 87 ? -1.015 -1.811 -26.474 1.00 65.45 144 ALA A O 1
ATOM 686 N N . PRO A 1 88 ? -2.804 -0.913 -25.399 1.00 65.83 145 PRO A N 1
ATOM 687 C CA . PRO A 1 88 ? -1.925 -0.102 -24.562 1.00 65.64 145 PRO A CA 1
ATOM 688 C C . PRO A 1 88 ? -0.957 -0.950 -23.777 1.00 65.44 145 PRO A C 1
ATOM 689 O O . PRO A 1 88 ? 0.197 -0.568 -23.668 1.00 65.35 145 PRO A O 1
ATOM 693 N N . LYS A 1 89 ? -1.419 -2.091 -23.254 1.00 65.26 146 LYS A N 1
ATOM 694 C CA . LYS A 1 89 ? -0.577 -2.995 -22.451 1.00 65.32 146 LYS A CA 1
ATOM 695 C C . LYS A 1 89 ? -0.220 -4.265 -23.233 1.00 65.03 146 LYS A C 1
ATOM 696 O O . LYS A 1 89 ? -0.171 -5.361 -22.677 1.00 64.66 146 LYS A O 1
ATOM 702 N N . GLU A 1 90 ? 0.034 -4.114 -24.530 1.00 64.94 147 GLU A N 1
ATOM 703 C CA . GLU A 1 90 ? 0.175 -5.259 -25.418 1.00 64.99 147 GLU A CA 1
ATOM 704 C C . GLU A 1 90 ? 1.254 -6.204 -24.921 1.00 64.93 147 GLU A C 1
ATOM 705 O O . GLU A 1 90 ? 2.342 -5.787 -24.597 1.00 64.86 147 GLU A O 1
ATOM 711 N N . ILE A 1 91 ? 0.935 -7.481 -24.854 1.00 65.77 148 ILE A N 1
ATOM 712 C CA . ILE A 1 91 ? 1.930 -8.499 -24.547 1.00 66.12 148 ILE A CA 1
ATOM 713 C C . ILE A 1 91 ? 2.424 -9.170 -25.833 1.00 67.32 148 ILE A C 1
ATOM 714 O O . ILE A 1 91 ? 1.824 -9.034 -26.914 1.00 67.07 148 ILE A O 1
ATOM 719 N N . ASN A 1 92 ? 3.529 -9.897 -25.711 1.00 68.26 149 ASN A N 1
ATOM 720 C CA . ASN A 1 92 ? 4.101 -10.565 -26.848 1.00 68.92 149 ASN A CA 1
ATOM 721 C C . ASN A 1 92 ? 3.627 -12.004 -26.811 1.00 69.50 149 ASN A C 1
ATOM 722 O O . ASN A 1 92 ? 4.145 -12.816 -26.068 1.00 70.19 149 ASN A O 1
ATOM 725 N N . ILE A 1 93 ? 2.584 -12.306 -27.561 1.00 69.98 150 ILE A N 1
ATOM 726 C CA . ILE A 1 93 ? 2.247 -13.693 -27.811 1.00 70.11 150 ILE A CA 1
ATOM 727 C C . ILE A 1 93 ? 2.204 -13.870 -29.287 1.00 70.13 150 ILE A C 1
ATOM 728 O O . ILE A 1 93 ? 2.191 -12.894 -30.043 1.00 69.98 150 ILE A O 1
ATOM 733 N N . ASP A 1 94 ? 2.206 -15.129 -29.692 1.00 70.41 151 ASP A N 1
ATOM 734 C CA . ASP A 1 94 ? 2.186 -15.475 -31.103 1.00 70.54 151 ASP A CA 1
ATOM 735 C C . ASP A 1 94 ? 0.809 -15.190 -31.703 1.00 69.80 151 ASP A C 1
ATOM 736 O O . ASP A 1 94 ? -0.214 -15.227 -31.017 1.00 69.15 151 ASP A O 1
ATOM 741 N N . PHE A 1 95 ? 0.805 -14.901 -32.996 1.00 69.41 152 PHE A N 1
ATOM 742 C CA . PHE A 1 95 ? -0.420 -14.577 -33.711 1.00 69.29 152 PHE A CA 1
ATOM 743 C C . PHE A 1 95 ? -1.484 -15.694 -33.642 1.00 68.59 152 PHE A C 1
ATOM 744 O O . PHE A 1 95 ? -2.666 -15.442 -33.865 1.00 67.91 152 PHE A O 1
ATOM 752 N N . GLN A 1 96 ? -1.063 -16.912 -33.312 1.00 67.86 153 GLN A N 1
ATOM 753 C CA . GLN A 1 96 ? -1.948 -18.067 -33.351 1.00 67.41 153 GLN A CA 1
ATOM 754 C C . GLN A 1 96 ? -2.599 -18.337 -31.983 1.00 66.25 153 GLN A C 1
ATOM 755 O O . GLN A 1 96 ? -3.737 -18.804 -31.918 1.00 65.48 153 GLN A O 1
ATOM 761 N N . THR A 1 97 ? -1.873 -18.052 -30.899 1.00 65.28 154 THR A N 1
ATOM 762 C CA . THR A 1 97 ? -2.478 -17.925 -29.565 1.00 64.69 154 THR A CA 1
ATOM 763 C C . THR A 1 97 ? -3.530 -16.803 -29.516 1.00 64.44 154 THR A C 1
ATOM 764 O O . THR A 1 97 ? -4.605 -16.978 -28.944 1.00 64.15 154 THR A O 1
ATOM 767 N N . LYS A 1 98 ? -3.206 -15.655 -30.104 1.00 63.92 155 LYS A N 1
ATOM 768 C CA . LYS A 1 98 ? -4.145 -14.538 -30.166 1.00 64.39 155 LYS A CA 1
ATOM 769 C C . LYS A 1 98 ? -5.406 -14.931 -30.914 1.00 63.81 155 LYS A C 1
ATOM 770 O O . LYS A 1 98 ? -6.505 -14.635 -30.474 1.00 64.17 155 LYS A O 1
ATOM 776 N N . THR A 1 99 ? -5.230 -15.567 -32.062 1.00 63.39 156 THR A N 1
ATOM 777 C CA . THR A 1 99 ? -6.339 -16.074 -32.854 1.00 63.13 156 THR A CA 1
ATOM 778 C C . THR A 1 99 ? -7.262 -16.935 -32.002 1.00 63.04 156 THR A C 1
ATOM 779 O O . THR A 1 99 ? -8.464 -16.724 -32.020 1.00 63.27 156 THR A O 1
ATOM 783 N N . LEU A 1 100 ? -6.710 -17.882 -31.244 1.00 62.95 157 LEU A N 1
ATOM 784 C CA . LEU A 1 100 ? -7.541 -18.823 -30.489 1.00 62.90 157 LEU A CA 1
ATOM 785 C C . LEU A 1 100 ? -8.347 -18.112 -29.412 1.00 61.97 157 LEU A C 1
ATOM 786 O O . LEU A 1 100 ? -9.510 -18.414 -29.183 1.00 62.02 157 LEU A O 1
ATOM 791 N N . ILE A 1 101 ? -7.710 -17.164 -28.755 1.00 61.25 158 ILE A N 1
ATOM 792 C CA . ILE A 1 101 ? -8.379 -16.323 -27.784 1.00 60.64 158 ILE A CA 1
ATOM 793 C C . ILE A 1 101 ? -9.555 -15.590 -28.446 1.00 59.87 158 ILE A C 1
ATOM 794 O O . ILE A 1 101 ? -10.682 -15.695 -27.993 1.00 58.95 158 ILE A O 1
ATOM 799 N N . ALA A 1 102 ? -9.253 -14.842 -29.506 1.00 59.57 159 ALA A N 1
ATOM 800 C CA . ALA A 1 102 ? -10.250 -14.120 -30.314 1.00 59.21 159 ALA A CA 1
ATOM 801 C C . ALA A 1 102 ? -11.378 -15.030 -30.800 1.00 59.19 159 ALA A C 1
ATOM 802 O O . ALA A 1 102 ? -12.526 -14.614 -30.824 1.00 58.64 159 ALA A O 1
ATOM 804 N N . GLN A 1 103 ? -11.030 -16.266 -31.185 1.00 59.38 160 GLN A N 1
ATOM 805 C CA . GLN A 1 103 ? -12.005 -17.323 -31.510 1.00 59.73 160 GLN A CA 1
ATOM 806 C C . GLN A 1 103 ? -12.838 -17.764 -30.307 1.00 59.53 160 GLN A C 1
ATOM 807 O O . GLN A 1 103 ? -13.985 -18.168 -30.474 1.00 59.26 160 GLN A O 1
ATOM 813 N N . ASN A 1 104 ? -12.268 -17.674 -29.107 1.00 59.55 161 ASN A N 1
ATOM 814 C CA . ASN A 1 104 ? -12.922 -18.158 -27.892 1.00 60.25 161 ASN A CA 1
ATOM 815 C C . ASN A 1 104 ? -13.693 -17.122 -27.065 1.00 60.19 161 ASN A C 1
ATOM 816 O O . ASN A 1 104 ? -14.492 -17.494 -26.220 1.00 60.04 161 ASN A O 1
ATOM 821 N N . ILE A 1 105 ? -13.476 -15.838 -27.320 1.00 60.85 162 ILE A N 1
ATOM 822 C CA . ILE A 1 105 ? -14.103 -14.763 -26.531 1.00 61.27 162 ILE A CA 1
ATOM 823 C C . ILE A 1 105 ? -15.617 -14.900 -26.383 1.00 61.70 162 ILE A C 1
ATOM 824 O O . ILE A 1 105 ? -16.175 -14.601 -25.319 1.00 61.61 162 ILE A O 1
ATOM 829 N N . GLN A 1 106 ? -16.272 -15.325 -27.454 1.00 62.14 163 GLN A N 1
ATOM 830 C CA . GLN A 1 106 ? -17.719 -15.408 -27.467 1.00 63.16 163 GLN A CA 1
ATOM 831 C C . GLN A 1 106 ? -18.216 -16.464 -26.465 1.00 63.62 163 GLN A C 1
ATOM 832 O O . GLN A 1 106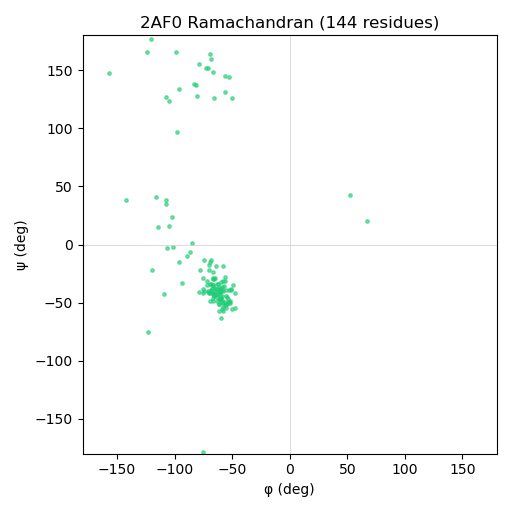 ? -19.172 -16.227 -25.725 1.00 63.59 163 GLN A O 1
ATOM 834 N N . GLU A 1 107 ? -17.552 -17.615 -26.437 1.00 64.29 164 GLU A N 1
ATOM 835 C CA . GLU A 1 107 ? -17.964 -18.725 -25.567 1.00 64.94 164 GLU A CA 1
ATOM 836 C C . GLU A 1 107 ? -16.876 -19.006 -24.549 1.00 65.19 164 GLU A C 1
ATOM 837 O O . GLU A 1 107 ? -16.588 -20.171 -24.249 1.00 65.56 164 GLU A O 1
ATOM 839 N N . ALA A 1 108 ? -16.293 -17.928 -24.013 1.00 65.45 165 ALA A N 1
ATOM 840 C CA . ALA A 1 108 ? -15.095 -17.990 -23.160 1.00 65.14 165 ALA A CA 1
ATOM 841 C C . ALA A 1 108 ? -15.263 -18.967 -22.001 1.00 65.40 165 ALA A C 1
ATOM 842 O O . ALA A 1 108 ? -16.369 -19.128 -21.444 1.00 65.22 165 ALA A O 1
ATOM 844 N N . THR A 1 109 ? -14.159 -19.634 -21.665 1.00 65.40 166 THR A N 1
ATOM 845 C CA . THR A 1 109 ? -14.077 -20.434 -20.453 1.00 65.30 166 THR A CA 1
ATOM 846 C C . THR A 1 109 ? -12.945 -19.910 -19.574 1.00 65.18 166 THR A C 1
ATOM 847 O O . THR A 1 109 ? -12.212 -18.989 -19.942 1.00 65.10 166 THR A O 1
ATOM 851 N N . SER A 1 110 ? -12.821 -20.527 -18.407 1.00 65.30 167 SER A N 1
ATOM 852 C CA . SER A 1 110 ? -11.763 -20.224 -17.438 1.00 65.57 167 SER A CA 1
ATOM 853 C C . SER A 1 110 ? -10.348 -20.372 -18.035 1.00 64.71 167 SER A C 1
ATOM 854 O O . SER A 1 110 ? -9.425 -19.716 -17.588 1.00 65.18 167 SER A O 1
ATOM 857 N N . GLY A 1 111 ? -10.192 -21.234 -19.040 1.00 64.26 168 GLY A N 1
ATOM 858 C CA . GLY A 1 111 ? -8.896 -21.463 -19.693 1.00 63.26 168 GLY A CA 1
ATOM 859 C C . GLY A 1 111 ? -8.719 -20.780 -21.039 1.00 62.35 168 GLY A C 1
ATOM 860 O O . GLY A 1 111 ? -7.906 -21.201 -21.864 1.00 61.57 168 GLY A O 1
ATOM 861 N N . CYS A 1 112 ? -9.484 -19.718 -21.253 1.00 61.38 169 CYS A N 1
ATOM 862 C CA . CYS A 1 112 ? -9.322 -18.871 -22.422 1.00 61.29 169 CYS A CA 1
ATOM 863 C C . CYS A 1 112 ? -7.902 -18.322 -22.586 1.00 60.89 169 CYS A C 1
ATOM 864 O O . CYS A 1 112 ? -7.398 -18.238 -23.695 1.00 60.13 169 CYS A O 1
ATOM 867 N N . PHE A 1 113 ? -7.271 -17.951 -21.473 1.00 61.27 170 PHE A N 1
ATOM 868 C CA . PHE A 1 113 ? -5.957 -17.301 -21.493 1.00 61.01 170 PHE A CA 1
ATOM 869 C C . PHE A 1 113 ? -4.870 -18.164 -20.863 1.00 60.72 170 PHE A C 1
ATOM 870 O O . PHE A 1 113 ? -3.792 -17.670 -20.555 1.00 60.23 170 PHE A O 1
ATOM 878 N N . THR A 1 114 ? -5.122 -19.449 -20.669 1.00 60.91 171 THR A N 1
ATOM 879 C CA . THR A 1 114 ? -4.106 -20.294 -20.040 1.00 61.43 171 THR A CA 1
ATOM 880 C C . THR A 1 114 ? -2.804 -20.371 -20.866 1.00 61.02 171 THR A C 1
ATOM 881 O O . THR A 1 114 ? -1.719 -20.139 -20.356 1.00 60.90 171 THR A O 1
ATOM 885 N N . THR A 1 115 ? -2.899 -20.678 -22.143 1.00 61.39 172 THR A N 1
ATOM 886 C CA . THR A 1 115 ? -1.696 -20.716 -22.977 1.00 61.56 172 THR A CA 1
ATOM 887 C C . THR A 1 115 ? -0.909 -19.409 -22.855 1.00 61.37 172 THR A C 1
ATOM 888 O O . THR A 1 115 ? 0.293 -19.421 -22.612 1.00 60.93 172 THR A O 1
ATOM 892 N N . ALA A 1 116 ? -1.603 -18.285 -23.004 1.00 61.41 173 ALA A N 1
ATOM 893 C CA . ALA A 1 116 ? -0.953 -16.986 -22.943 1.00 61.47 173 ALA A CA 1
ATOM 894 C C . ALA A 1 116 ? -0.442 -16.683 -21.543 1.00 61.25 173 ALA A C 1
ATOM 895 O O . ALA A 1 116 ? 0.620 -16.084 -21.384 1.00 61.26 173 ALA A O 1
ATOM 897 N N . GLN A 1 117 ? -1.196 -17.085 -20.530 1.00 61.07 174 GLN A N 1
ATOM 898 C CA . GLN A 1 117 ? -0.811 -16.795 -19.146 1.00 61.66 174 GLN A CA 1
ATOM 899 C C . GLN A 1 117 ? 0.467 -17.535 -18.743 1.00 61.39 174 GLN A C 1
ATOM 900 O O . GLN A 1 117 ? 1.349 -16.975 -18.069 1.00 60.74 174 GLN A O 1
ATOM 906 N N . LYS A 1 118 ? 0.534 -18.802 -19.147 1.00 61.13 175 LYS A N 1
ATOM 907 C CA . LYS A 1 118 ? 1.603 -19.681 -18.742 1.00 61.23 175 LYS A CA 1
ATOM 908 C C . LYS A 1 118 ? 2.887 -19.191 -19.397 1.00 61.19 175 LYS A C 1
ATOM 909 O O . LYS A 1 118 ? 3.947 -19.208 -18.772 1.00 60.98 175 LYS A O 1
ATOM 912 N N . ARG A 1 119 ? 2.785 -18.753 -20.653 1.00 60.77 176 ARG A N 1
ATOM 913 C CA . ARG A 1 119 ? 3.918 -18.163 -21.360 1.00 61.08 176 ARG A CA 1
ATOM 914 C C . ARG A 1 119 ? 4.405 -16.956 -20.554 1.00 60.95 176 ARG A C 1
ATOM 915 O O . ARG A 1 119 ? 5.589 -16.848 -20.230 1.00 60.49 176 ARG A O 1
ATOM 923 N N . VAL A 1 120 ? 3.466 -16.078 -20.198 1.00 60.82 177 VAL A N 1
ATOM 924 C CA . VAL A 1 120 ? 3.767 -14.853 -19.469 1.00 60.83 177 VAL A CA 1
ATOM 925 C C . VAL A 1 120 ? 4.290 -15.153 -18.062 1.00 60.81 177 VAL A C 1
AT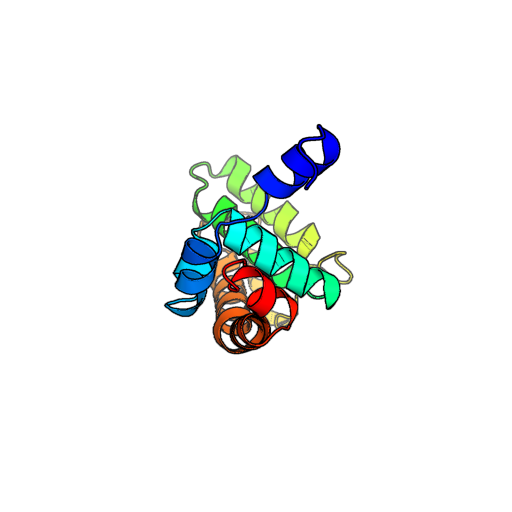OM 926 O O . VAL A 1 120 ? 5.243 -14.532 -17.617 1.00 61.01 177 VAL A O 1
ATOM 930 N N . TYR A 1 121 ? 3.666 -16.096 -17.369 1.00 60.74 178 TYR A N 1
ATOM 931 C CA . TYR A 1 121 ? 4.170 -16.540 -16.073 1.00 60.89 178 TYR A CA 1
ATOM 932 C C . TYR A 1 121 ? 5.616 -17.001 -16.161 1.00 60.63 178 TYR A C 1
ATOM 933 O O . TYR A 1 121 ? 6.475 -16.532 -15.404 1.00 60.40 178 TYR A O 1
ATOM 942 N N . SER A 1 122 ? 5.875 -17.937 -17.073 1.00 60.14 179 SER A N 1
ATOM 943 C CA . SER A 1 122 ? 7.182 -18.542 -17.165 1.00 60.04 179 SER A CA 1
ATOM 944 C C . SER A 1 122 ? 8.182 -17.499 -17.615 1.00 59.90 179 SER A C 1
ATOM 945 O O . SER A 1 122 ? 9.341 -17.561 -17.233 1.00 60.06 179 SER A O 1
ATOM 948 N N . LEU A 1 123 ? 7.717 -16.517 -18.388 1.00 59.84 180 LEU A N 1
ATOM 949 C CA . LEU A 1 123 ? 8.558 -15.389 -18.792 1.00 59.46 180 LEU A CA 1
ATOM 950 C C . LEU A 1 123 ? 9.062 -14.675 -17.547 1.00 58.67 180 LEU A C 1
ATOM 951 O O . LEU A 1 123 ? 10.259 -14.524 -17.346 1.00 57.92 180 LEU A O 1
ATOM 956 N N . MET A 1 124 ? 8.126 -14.257 -16.708 1.00 58.07 181 MET A N 1
ATOM 957 C CA . MET A 1 124 ? 8.454 -13.535 -15.490 1.00 57.63 181 MET A CA 1
ATOM 958 C C . MET A 1 124 ? 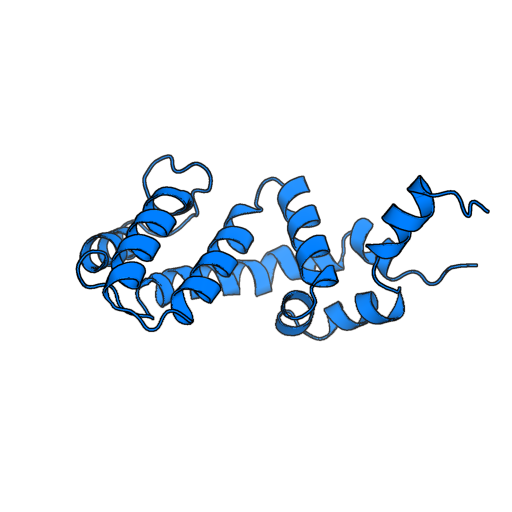9.272 -14.393 -14.533 1.00 57.05 181 MET A C 1
ATOM 959 O O . MET A 1 124 ? 10.272 -13.932 -13.993 1.00 56.59 181 MET A O 1
ATOM 964 N N . GLU A 1 125 ? 8.853 -15.641 -14.351 1.00 57.00 182 GLU A N 1
ATOM 965 C CA . GLU A 1 125 ? 9.499 -16.546 -13.397 1.00 57.35 182 GLU A CA 1
ATOM 966 C C . GLU A 1 125 ? 10.965 -16.776 -13.706 1.00 57.06 182 GLU A C 1
ATOM 967 O O . GLU A 1 125 ? 11.793 -16.736 -12.812 1.00 56.82 182 GLU A O 1
ATOM 973 N N . ASN A 1 126 ? 11.271 -17.039 -14.969 1.00 57.60 183 ASN A N 1
ATOM 974 C CA . ASN A 1 126 ? 12.641 -17.356 -15.382 1.00 57.90 183 ASN A CA 1
ATOM 975 C C . ASN A 1 126 ? 13.444 -16.118 -15.757 1.00 58.13 183 ASN A C 1
ATOM 976 O O . ASN A 1 126 ? 14.657 -16.194 -15.916 1.00 58.42 183 ASN A O 1
ATOM 981 N N . ASN A 1 127 ? 12.773 -14.970 -15.866 1.00 58.33 184 ASN A N 1
ATOM 982 C CA . ASN A 1 127 ? 13.416 -13.772 -16.383 1.00 58.22 184 ASN A CA 1
ATOM 983 C C . ASN A 1 127 ? 13.373 -12.566 -15.451 1.00 58.12 184 ASN A C 1
ATOM 984 O O . ASN A 1 127 ? 14.387 -12.233 -14.837 1.00 57.62 184 ASN A O 1
ATOM 989 N N . SER A 1 128 ? 12.215 -11.909 -15.328 1.00 58.29 185 SER A N 1
ATOM 990 C CA . SER A 1 128 ? 12.162 -10.630 -14.603 1.00 58.14 185 SER A CA 1
ATOM 991 C C . SER A 1 128 ? 12.316 -10.798 -13.103 1.00 57.60 185 SER A C 1
ATOM 992 O O . SER A 1 128 ? 12.877 -9.929 -12.449 1.00 57.59 185 SER A O 1
ATOM 995 N N . TYR A 1 129 ? 11.852 -11.931 -12.581 1.00 57.44 186 TYR A N 1
ATOM 996 C CA . TYR A 1 129 ? 11.961 -12.255 -11.164 1.00 57.41 186 TYR A CA 1
ATOM 997 C C . TYR A 1 129 ? 13.416 -12.348 -10.666 1.00 57.91 186 TYR A C 1
ATOM 998 O O . TYR A 1 129 ? 13.776 -11.630 -9.727 1.00 58.15 186 TYR A O 1
ATOM 1007 N N . PRO A 1 130 ? 14.257 -13.227 -11.267 1.00 58.14 187 PRO A N 1
ATOM 1008 C CA . PRO A 1 130 ? 15.688 -13.188 -10.954 1.00 58.45 187 PRO A CA 1
ATOM 1009 C C . PRO A 1 130 ? 16.339 -11.805 -11.023 1.00 58.74 187 PRO A C 1
ATOM 1010 O O . PRO A 1 130 ? 17.255 -11.530 -10.241 1.00 58.87 187 PRO A O 1
ATOM 1014 N N . ARG A 1 131 ? 15.886 -10.961 -11.955 1.00 59.11 188 ARG A N 1
ATOM 1015 C CA . ARG A 1 131 ? 16.456 -9.621 -12.122 1.00 59.68 188 ARG A CA 1
ATOM 1016 C C . ARG A 1 131 ? 15.940 -8.751 -11.000 1.00 59.02 188 ARG A C 1
ATOM 1017 O O . ARG A 1 131 ? 16.681 -7.908 -10.484 1.00 59.39 188 ARG A O 1
ATOM 1025 N N . PHE A 1 132 ? 14.666 -8.950 -10.642 1.00 58.03 189 PHE A N 1
ATOM 1026 C CA . PHE A 1 132 ? 14.083 -8.314 -9.466 1.00 57.06 189 PHE A CA 1
ATOM 1027 C C . PHE A 1 132 ? 14.937 -8.563 -8.237 1.00 56.76 189 PHE A C 1
ATOM 1028 O O . PHE A 1 132 ? 15.291 -7.631 -7.532 1.00 56.38 189 PHE A O 1
ATOM 1036 N N . LEU A 1 133 ? 15.278 -9.825 -8.008 1.00 56.79 190 LEU A N 1
ATOM 1037 C CA . LEU A 1 133 ? 16.023 -10.223 -6.819 1.00 56.60 190 LEU A CA 1
ATOM 1038 C C . LEU A 1 133 ? 17.418 -9.642 -6.763 1.00 57.07 190 LEU A C 1
ATOM 1039 O O . LEU A 1 133 ? 17.945 -9.416 -5.678 1.00 57.15 190 LEU A O 1
ATOM 1044 N N . GLU A 1 134 ? 18.015 -9.388 -7.922 1.00 57.55 191 GLU A N 1
ATOM 1045 C CA . GLU A 1 134 ? 19.344 -8.777 -7.973 1.00 58.00 191 GLU A CA 1
ATOM 1046 C C . GLU A 1 134 ? 19.332 -7.244 -7.943 1.00 57.58 191 GLU A C 1
ATOM 1047 O O . GLU A 1 134 ? 20.375 -6.635 -7.846 1.00 57.81 191 GLU A O 1
ATOM 1053 N N . SER A 1 135 ? 18.155 -6.618 -8.000 1.00 57.45 192 SER A N 1
ATOM 1054 C CA . SER A 1 135 ? 18.055 -5.152 -8.120 1.00 56.63 192 SER A CA 1
ATOM 1055 C C . SER A 1 135 ? 18.556 -4.445 -6.876 1.00 56.64 192 SER A C 1
ATOM 1056 O O . SER A 1 135 ? 18.395 -4.953 -5.786 1.00 55.66 192 SER A O 1
ATOM 1059 N N . GLU A 1 136 ? 19.119 -3.252 -7.030 1.00 57.27 193 GLU A N 1
ATOM 1060 C CA . GLU A 1 136 ? 19.470 -2.448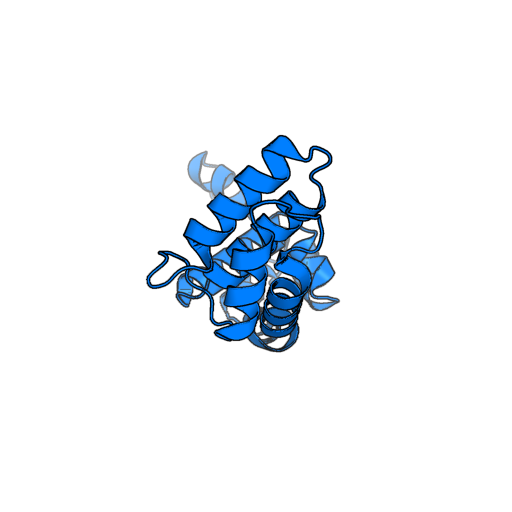 -5.858 1.00 58.27 193 GLU A CA 1
ATOM 1061 C C . GLU A 1 136 ? 18.205 -2.173 -5.003 1.00 57.93 193 GLU A C 1
ATOM 1062 O O . GLU A 1 136 ? 18.249 -2.185 -3.788 1.00 57.75 193 GLU A O 1
ATOM 1068 N N . PHE A 1 137 ? 17.071 -1.967 -5.664 1.00 58.25 194 PHE A N 1
ATOM 1069 C CA . PHE A 1 137 ? 15.789 -1.691 -5.001 1.00 57.80 194 PHE A CA 1
ATOM 1070 C C . PHE A 1 137 ? 15.353 -2.797 -4.036 1.00 57.59 194 PHE A C 1
ATOM 1071 O O . PHE A 1 137 ? 14.988 -2.522 -2.910 1.00 57.33 194 PHE A O 1
ATOM 1079 N N . TYR A 1 138 ? 15.414 -4.041 -4.479 1.00 57.78 195 TYR A N 1
ATOM 1080 C CA . TYR A 1 138 ? 15.064 -5.167 -3.639 1.00 58.19 195 TYR A CA 1
ATOM 1081 C C . TYR A 1 138 ? 16.066 -5.404 -2.515 1.00 58.98 195 TYR A C 1
ATOM 1082 O O . TYR A 1 138 ? 15.674 -5.847 -1.427 1.00 58.94 195 TYR A O 1
ATOM 1091 N N . GLN A 1 139 ? 17.349 -5.136 -2.773 1.00 59.70 196 GLN A N 1
ATOM 1092 C CA . GLN A 1 139 ? 18.378 -5.340 -1.764 1.00 60.55 196 GLN A CA 1
ATOM 1093 C C . GLN A 1 139 ? 18.107 -4.420 -0.599 1.00 60.78 196 GLN A C 1
ATOM 1094 O O . GLN A 1 139 ? 18.125 -4.855 0.545 1.00 60.89 196 GLN A O 1
ATOM 1100 N N . ASP A 1 140 ? 17.872 -3.142 -0.896 1.00 61.22 197 ASP A N 1
ATOM 1101 C CA . ASP A 1 140 ? 17.549 -2.151 0.138 1.00 61.65 197 ASP A CA 1
ATOM 1102 C C . ASP A 1 140 ? 16.279 -2.507 0.915 1.00 62.06 197 ASP A C 1
ATOM 1103 O O . ASP A 1 140 ? 16.184 -2.172 2.084 1.00 62.11 197 ASP A O 1
ATOM 1105 N N . LEU A 1 141 ? 15.303 -3.153 0.270 1.00 62.28 198 LEU A N 1
ATOM 1106 C CA . LEU A 1 141 ? 14.098 -3.606 0.979 1.00 63.17 198 LEU A CA 1
ATOM 1107 C C . LEU A 1 141 ? 14.433 -4.700 1.984 1.00 63.49 198 LEU A C 1
ATOM 1108 O O . LEU A 1 141 ? 13.827 -4.772 3.033 1.00 63.23 198 LEU A O 1
ATOM 1113 N N . CYS A 1 142 ? 15.397 -5.544 1.639 1.00 64.12 199 CYS A N 1
ATOM 1114 C CA . CYS A 1 142 ? 15.856 -6.601 2.518 1.00 65.25 199 CYS A CA 1
ATOM 1115 C C . CYS A 1 142 ? 16.789 -6.173 3.646 1.00 66.16 199 CYS A C 1
ATOM 1116 O O . CYS A 1 142 ? 16.907 -6.887 4.626 1.00 65.93 199 CYS A O 1
ATOM 1119 N N . LYS A 1 143 ? 17.450 -5.029 3.498 1.00 68.18 200 LYS A N 1
ATOM 1120 C CA . LYS A 1 143 ? 18.424 -4.534 4.479 1.00 69.53 200 LYS A CA 1
ATOM 1121 C C . LYS A 1 143 ? 17.710 -4.191 5.790 1.00 71.15 200 LYS A C 1
ATOM 1122 O O . LYS A 1 143 ? 16.711 -3.454 5.785 1.00 71.31 200 LYS A O 1
ATOM 1125 N N . LYS A 1 144 ? 18.204 -4.777 6.889 1.00 72.85 201 LYS A N 1
ATOM 1126 C CA . LYS A 1 144 ? 17.750 -4.470 8.251 1.00 74.20 201 LYS A CA 1
ATOM 1127 C C . LYS A 1 144 ? 18.456 -3.186 8.716 1.00 75.54 201 LYS A C 1
ATOM 1128 O O . LYS A 1 144 ? 19.679 -3.049 8.518 1.00 75.88 201 LYS A O 1
ATOM 1134 N N . PRO A 1 145 ? 17.727 -2.263 9.379 1.00 76.92 202 PRO A N 1
ATOM 1135 C CA . PRO A 1 145 ? 18.349 -0.942 9.638 1.00 77.64 202 PRO A CA 1
ATOM 1136 C C . PRO A 1 145 ? 19.392 -0.948 10.759 1.00 78.01 202 PRO A C 1
ATOM 1137 O O . PRO A 1 145 ? 19.659 -2.005 11.340 1.00 78.18 202 PRO A O 1
ATOM 1141 N N . GLN A 1 146 ? 19.958 0.231 11.041 1.00 78.31 203 GLN A N 1
ATOM 1142 C CA . GLN A 1 146 ? 20.954 0.460 12.117 1.00 78.66 203 GLN A CA 1
ATOM 1143 C C . GLN A 1 146 ? 22.377 0.237 11.606 1.00 78.36 203 GLN A C 1
ATOM 1144 O O . GLN A 1 146 ? 23.214 1.122 11.681 1.00 77.37 203 GLN A O 1
#

CATH classification: 1.10.196.10 (+1 more: 1.10.167.10)

Nearest PDB structures (foldseek):
  2af0-assembly1_A  TM=1.007E+00  e=5.702E-22  Homo sapiens
  4ekd-assembly1_B  TM=9.761E-01  e=2.348E-17  Homo sapiens
  2ihd-assembly1_A  TM=9.529E-01  e=4.696E-13  Homo sapiens
  2oj4-assembly1_A  TM=9.666E-01  e=2.324E-12  Homo sapiens
  2bt2-assembly4_D  TM=8.991E-01  e=1.072E-12  Homo sapiens

Secondary structure (DSSP, 8-state):
----HHHHHHHHTSPPHHHHHHTTT-HHHHHHSHHHHHHHHHHHHHTT-THHHHHHHHHHHHHT---HHHHHHHHHHHIIIIISTT-TT-----HHHHHHHHHHGGG--TTTTHHHHHHHHHHIIIIIHHHHHHSHHHHHHH----

InterPro domains:
  IPR016137 RGS domain [PF00615] (84-198)
  IPR016137 RGS domain [PR01301] (80-101)
  IPR016137 RGS domain [PR01301] (102-120)
  IPR016137 RGS domain [PR01301] (131-154)
  IPR016137 RGS domain [PR01301] (173-192)
  IPR016137 RGS domain [PS50132] (83-199)
  IPR016137 RGS domain [SM00315] (83-199)
  IPR024066 RGS, subdomain 1/3 [G3DSA:1.10.196.10] (78-198)
  IPR034947 Regulator of G-protein signalling 2, regulator of G protein signaling domain [cd08709] (84-197)
  IPR036305 RGS domain superfamily [SSF48097] (72-200)
  IPR044926 RGS, subdomain 2 [G3DSA:1.10.167.10] (105-184)

Sequence (146 aa):
ADLGTENLYFQSMKPSPEEAQLWSEAFDELLASKYGLAAFRAFLKSEFCEENIEFWLACEDFKKTKSPQKLSSKARKIYTDFIEKEAPKEINIDFQTKTLIAQNIQEATSGCFTTAQKRVYSLMENNSYPRFLESEFYQDLCKKPQ

Foldseek 3Di:
DDPDPVVVVVVVLADALVQLVCCVVAVVSLVVDPSSLVLLLVLCVVVPQSLLVVLLVLLVVLLPDDDQVVNLVSLVVSCQQADDPPHPSHDDDDPVLSVQLVVQSVRHDSCSCVVVNVVSVVCCRVDVSVVSCVDPSSVVSNDDDD

Radius of gyration: 17.84 Å; Cα contacts (8 Å, |Δi|>4): 137; chains: 1; bounding box: 43×34×47 Å

Organism: Homo sapiens (NCBI:txid9606)

B-factor: mean 59.66, std 5.77, range [30.14, 82.07]